Protein AF-W1XN13-F1 (afdb_monomer_lite)

Organism: NCBI:txid408170

Secondary structure (DSSP, 8-state):
--TT-EEEEPSSS-EEEE--STTHHHHHHHHHHHHHH--EEETTEEE------EE----SS---HHHHHHHHHHHHHHHHHHTS-EEGGGGTHHHHHHHHHHHHTT-

Sequence (107 aa):
LEPGEDVYQLSGNDLALRLNTESHQERITELDSHLKQFRFFWDGMPMQPQIGVSYCYVRSPVNHIYLLLGELNTVAELSIVTNTPENMQRRGAMYLQRELKDKVAMM

Radius of gyration: 15.72 Å; chains: 1; bounding box: 49×28×38 Å

Foldseek 3Di:
DDPPKDWDDDPDPDIDIDDDPPPVVVVLVVVLVVLQPDWDADPNDTDNDQWFAEDEDDDPPDDPVVVVVVVSVVQSVVSSVVVHYHYPVVVPVVVVVVVVVVVVVVD

pLDDT: mean 82.79, std 14.22, range [42.19, 95.12]

Structure (mmCIF, N/CA/C/O backbone):
data_AF-W1XN13-F1
#
_entry.id   AF-W1XN13-F1
#
loop_
_atom_site.group_PDB
_atom_site.id
_atom_site.type_symbol
_atom_site.label_atom_id
_atom_site.label_alt_id
_atom_site.label_comp_id
_atom_site.label_asym_id
_atom_site.label_entity_id
_atom_site.label_seq_id
_atom_site.pdbx_PDB_ins_code
_atom_site.Cartn_x
_atom_site.Cartn_y
_atom_site.Cartn_z
_atom_site.occupancy
_atom_site.B_iso_or_equiv
_atom_site.auth_seq_id
_atom_site.auth_comp_id
_atom_site.auth_asym_id
_atom_site.auth_atom_id
_atom_site.pdbx_PDB_model_num
ATOM 1 N N . LEU A 1 1 ? -7.230 -9.841 -4.374 1.00 84.62 1 LEU A N 1
ATOM 2 C CA . LEU A 1 1 ? -5.916 -9.789 -5.042 1.00 84.62 1 LEU A CA 1
ATOM 3 C C . LEU A 1 1 ? -6.049 -10.531 -6.348 1.00 84.62 1 LEU A C 1
ATOM 5 O O . LEU A 1 1 ? -6.656 -11.600 -6.360 1.00 84.62 1 LEU A O 1
ATOM 9 N N . GLU A 1 2 ? -5.568 -9.936 -7.425 1.00 89.62 2 GLU A N 1
ATOM 10 C CA . GLU A 1 2 ? -5.526 -10.582 -8.733 1.00 89.62 2 GLU A CA 1
ATOM 11 C C . GLU A 1 2 ? -4.385 -11.612 -8.794 1.00 89.62 2 GLU A C 1
ATOM 13 O O . GLU A 1 2 ? -3.484 -11.604 -7.947 1.00 89.62 2 GLU A O 1
ATOM 18 N N . PRO A 1 3 ? -4.380 -12.514 -9.790 1.00 91.62 3 PRO A N 1
ATOM 19 C CA . PRO A 1 3 ? -3.216 -13.344 -10.059 1.00 91.62 3 PRO A CA 1
ATOM 20 C C . PRO A 1 3 ? -1.960 -12.484 -10.251 1.00 91.62 3 PRO A C 1
ATOM 22 O O . PRO A 1 3 ? -1.973 -11.493 -10.980 1.00 91.62 3 PRO A O 1
ATOM 25 N N . GLY A 1 4 ? -0.860 -12.879 -9.608 1.00 89.12 4 GLY A N 1
ATOM 26 C CA . GLY A 1 4 ? 0.387 -12.117 -9.666 1.00 89.12 4 GLY A CA 1
ATOM 27 C C . GLY A 1 4 ? 0.470 -10.974 -8.656 1.00 89.12 4 GLY A C 1
ATOM 28 O O . GLY A 1 4 ? 1.383 -10.163 -8.762 1.00 89.12 4 GLY A O 1
ATOM 29 N N . GLU A 1 5 ? -0.400 -10.948 -7.655 1.00 92.25 5 GLU A N 1
ATOM 30 C CA . GLU A 1 5 ? -0.389 -9.962 -6.576 1.00 92.25 5 GLU A CA 1
ATOM 31 C C . GLU A 1 5 ? -0.246 -10.631 -5.232 1.00 92.25 5 GLU A C 1
ATOM 33 O O . GLU A 1 5 ? -0.602 -11.797 -5.071 1.00 92.25 5 GLU A O 1
ATOM 38 N N . ASP A 1 6 ? 0.300 -9.897 -4.273 1.00 94.19 6 ASP A N 1
ATOM 39 C CA . ASP A 1 6 ? 0.633 -10.490 -2.989 1.00 94.19 6 ASP A CA 1
ATOM 40 C C . ASP A 1 6 ? 0.738 -9.440 -1.885 1.00 94.19 6 ASP A C 1
ATOM 42 O O . ASP A 1 6 ? 0.916 -8.246 -2.153 1.00 94.19 6 ASP A O 1
ATOM 46 N N . VAL A 1 7 ? 0.645 -9.907 -0.645 1.00 95.00 7 VAL A N 1
ATOM 47 C CA . VAL A 1 7 ? 0.770 -9.093 0.563 1.00 95.00 7 VAL A CA 1
ATOM 48 C C . VAL A 1 7 ? 1.880 -9.680 1.417 1.00 95.00 7 VAL A C 1
ATOM 50 O O . VAL A 1 7 ? 1.846 -10.847 1.796 1.00 95.00 7 VAL A O 1
ATOM 53 N N . TYR A 1 8 ? 2.848 -8.843 1.758 1.00 93.50 8 TYR A N 1
ATOM 54 C CA . TYR A 1 8 ? 3.983 -9.203 2.587 1.00 93.50 8 TYR A CA 1
ATOM 55 C C . TYR A 1 8 ? 3.918 -8.425 3.891 1.00 93.50 8 TYR A C 1
ATOM 57 O O . TYR A 1 8 ? 3.770 -7.204 3.888 1.00 93.50 8 TYR A O 1
ATOM 65 N N . GLN A 1 9 ? 4.069 -9.124 5.010 1.00 92.50 9 GLN A N 1
ATOM 66 C CA . GLN A 1 9 ? 4.299 -8.470 6.287 1.00 92.50 9 GLN A CA 1
ATOM 67 C C . GLN A 1 9 ? 5.767 -8.051 6.371 1.00 92.50 9 GLN A C 1
ATOM 69 O O . GLN A 1 9 ? 6.665 -8.878 6.199 1.00 92.50 9 GLN A O 1
ATOM 74 N N . LEU A 1 10 ? 6.007 -6.766 6.615 1.00 89.38 10 LEU A N 1
ATOM 75 C CA . LEU A 1 10 ? 7.340 -6.256 6.909 1.00 89.38 10 LEU A CA 1
ATOM 76 C C . LEU A 1 10 ? 7.607 -6.347 8.416 1.00 89.38 10 LEU A C 1
ATOM 78 O O . LEU A 1 10 ? 6.724 -6.654 9.217 1.00 89.38 10 LEU A O 1
ATOM 82 N N . SER A 1 11 ? 8.849 -6.099 8.822 1.00 83.06 11 SER A N 1
ATOM 83 C CA . SER A 1 11 ? 9.180 -5.999 10.243 1.00 83.06 11 SER A CA 1
ATOM 84 C C . SER A 1 11 ? 8.380 -4.871 10.897 1.00 83.06 11 SER A C 1
ATOM 86 O O . SER A 1 11 ? 8.461 -3.734 10.441 1.00 83.06 11 SER A O 1
ATOM 88 N N . GLY A 1 12 ? 7.668 -5.170 11.985 1.00 84.44 12 GLY A N 1
ATOM 89 C CA . GLY A 1 12 ? 6.829 -4.198 12.688 1.00 84.44 12 GLY A CA 1
ATOM 90 C C . GLY A 1 12 ? 5.357 -4.311 12.294 1.00 84.44 12 GLY A C 1
ATOM 91 O O . GLY A 1 12 ? 4.825 -5.418 12.201 1.00 84.44 12 GLY A O 1
ATOM 92 N N . ASN A 1 13 ? 4.709 -3.161 12.100 1.00 86.56 13 ASN A N 1
ATOM 93 C CA . ASN A 1 13 ? 3.269 -3.057 11.834 1.00 86.56 13 ASN A CA 1
ATOM 94 C C . ASN A 1 13 ? 2.956 -2.757 10.358 1.00 86.56 13 ASN A C 1
ATOM 96 O O . ASN A 1 13 ? 1.814 -2.440 10.025 1.00 86.56 13 ASN A O 1
ATOM 100 N N . ASP A 1 14 ? 3.960 -2.859 9.489 1.00 91.38 14 ASP A N 1
ATOM 101 C CA . ASP A 1 14 ? 3.866 -2.432 8.099 1.00 91.38 14 ASP A CA 1
ATOM 102 C C . ASP A 1 14 ? 3.540 -3.608 7.172 1.00 91.38 14 ASP A C 1
ATOM 104 O O . ASP A 1 14 ? 4.025 -4.734 7.337 1.00 91.38 14 ASP A O 1
ATOM 108 N N . LEU A 1 15 ? 2.728 -3.329 6.154 1.00 94.12 15 LEU A N 1
ATOM 109 C CA . LEU A 1 15 ? 2.384 -4.268 5.091 1.00 94.12 15 LEU A CA 1
ATOM 110 C C . LEU A 1 15 ? 2.877 -3.717 3.755 1.00 94.12 15 LEU A C 1
ATOM 112 O O . LEU A 1 15 ? 2.622 -2.564 3.414 1.00 94.12 15 LEU A O 1
ATOM 116 N N . ALA A 1 16 ? 3.536 -4.560 2.967 1.00 93.75 16 ALA A N 1
ATOM 117 C CA . ALA A 1 16 ? 3.879 -4.267 1.584 1.00 93.75 16 ALA A CA 1
ATOM 118 C C . ALA A 1 16 ? 2.928 -5.011 0.651 1.00 93.75 16 ALA A C 1
ATOM 120 O O . ALA A 1 16 ? 2.759 -6.224 0.760 1.00 93.75 16 ALA A O 1
ATOM 121 N N . LEU A 1 17 ? 2.336 -4.294 -0.301 1.00 93.69 17 LEU A N 1
ATOM 122 C CA . LEU A 1 17 ? 1.480 -4.889 -1.315 1.00 93.69 17 LEU A CA 1
ATOM 123 C C . LEU A 1 17 ? 2.174 -4.843 -2.674 1.00 93.69 17 LEU A C 1
ATOM 125 O O . LEU A 1 17 ? 2.582 -3.779 -3.143 1.00 93.69 17 LEU A O 1
ATOM 129 N N . ARG A 1 18 ? 2.267 -5.999 -3.334 1.00 91.62 18 ARG A N 1
ATOM 130 C CA . ARG A 1 18 ? 2.661 -6.084 -4.741 1.00 91.62 18 ARG A CA 1
ATOM 131 C C . ARG A 1 18 ? 1.402 -6.086 -5.589 1.00 91.62 18 ARG A C 1
ATOM 133 O O . ARG A 1 18 ? 0.669 -7.070 -5.595 1.00 91.62 18 ARG A O 1
ATOM 140 N N . LEU A 1 19 ? 1.177 -4.988 -6.299 1.00 91.38 19 LEU A N 1
ATOM 141 C CA . LEU A 1 19 ? 0.037 -4.807 -7.192 1.00 91.38 19 LEU A CA 1
ATOM 142 C C . LEU A 1 19 ? 0.494 -4.902 -8.653 1.00 91.38 19 LEU A C 1
ATOM 144 O O . LEU A 1 19 ? 1.612 -4.497 -8.994 1.00 91.38 19 LEU A O 1
ATOM 148 N N . ASN A 1 20 ? -0.384 -5.397 -9.519 1.00 89.88 20 ASN A N 1
ATOM 149 C CA . ASN A 1 20 ? -0.221 -5.300 -10.962 1.00 89.88 20 ASN A CA 1
ATOM 150 C C . ASN A 1 20 ? -0.227 -3.821 -11.400 1.00 89.88 20 ASN A C 1
ATOM 152 O O . ASN A 1 20 ? -0.753 -2.941 -10.721 1.00 89.88 20 ASN A O 1
ATOM 156 N N . THR A 1 21 ? 0.408 -3.520 -12.536 1.00 81.88 21 THR A N 1
ATOM 157 C CA . THR A 1 21 ? 0.599 -2.123 -12.988 1.00 81.88 21 THR A CA 1
ATOM 158 C C . THR A 1 21 ? -0.648 -1.527 -13.658 1.00 81.88 21 THR A C 1
ATOM 160 O O . THR A 1 21 ? -0.757 -0.303 -13.792 1.00 81.88 21 THR A O 1
ATOM 163 N N . GLU A 1 22 ? -1.587 -2.372 -14.079 1.00 81.44 22 GLU A N 1
ATOM 164 C CA . GLU A 1 22 ? -2.827 -1.960 -14.739 1.00 81.44 22 GLU A CA 1
ATOM 165 C C . GLU A 1 22 ? -3.733 -1.186 -13.769 1.00 81.44 22 GLU A C 1
ATOM 167 O O . GLU A 1 22 ? -3.878 -1.559 -12.607 1.00 81.44 22 GLU A O 1
ATOM 172 N N . SER A 1 23 ? -4.279 -0.055 -14.231 1.00 79.19 23 SER A N 1
ATOM 173 C CA . SER A 1 23 ? -5.180 0.830 -13.465 1.00 79.19 23 SER A CA 1
ATOM 174 C C . SER A 1 23 ? -4.705 1.208 -12.052 1.00 79.19 23 SER A C 1
ATOM 176 O O . SER A 1 23 ? -5.503 1.531 -11.174 1.00 79.19 23 SER A O 1
ATOM 178 N N . HIS A 1 24 ? -3.390 1.230 -11.824 1.00 82.44 24 HIS A N 1
ATOM 179 C CA . HIS A 1 24 ? -2.798 1.427 -10.499 1.00 82.44 24 HIS A CA 1
ATOM 180 C C . HIS A 1 24 ? -3.293 2.688 -9.772 1.00 82.44 24 HIS A C 1
ATOM 182 O O . HIS A 1 24 ? -3.426 2.667 -8.556 1.00 82.44 24 HIS A O 1
ATOM 188 N N . GLN A 1 25 ? -3.563 3.790 -10.483 1.00 84.31 25 GLN A N 1
ATOM 189 C CA . GLN A 1 25 ? -3.919 5.059 -9.845 1.00 84.31 25 GLN A CA 1
ATOM 190 C C . GLN A 1 25 ? -5.306 4.989 -9.205 1.00 84.31 25 GLN A C 1
ATOM 192 O O . GLN A 1 25 ? -5.465 5.404 -8.061 1.00 84.31 25 GLN A O 1
ATOM 197 N N . GLU A 1 26 ? -6.277 4.431 -9.928 1.00 89.81 26 GLU A N 1
ATOM 198 C CA . GLU A 1 26 ? -7.622 4.171 -9.415 1.00 89.81 26 GLU A CA 1
ATOM 199 C C . GLU A 1 26 ? -7.547 3.209 -8.233 1.00 89.81 26 GLU A C 1
ATOM 201 O O . GLU A 1 26 ? -8.064 3.492 -7.156 1.00 89.81 26 GLU A O 1
ATOM 206 N N . ARG A 1 27 ? -6.760 2.145 -8.380 1.00 90.56 27 ARG A N 1
ATOM 207 C CA . ARG A 1 27 ? -6.637 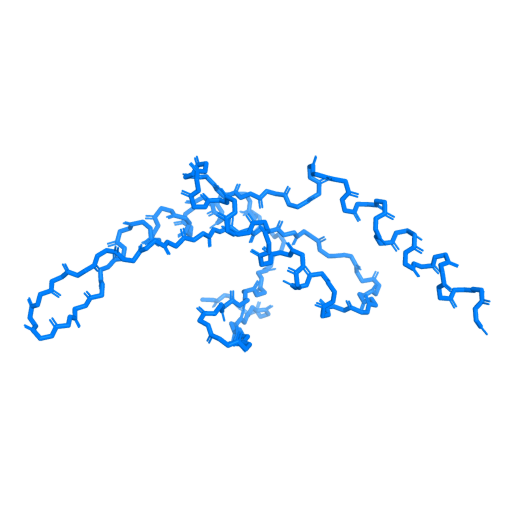1.115 -7.356 1.00 90.56 27 ARG A CA 1
ATOM 208 C C . ARG A 1 27 ? -5.980 1.584 -6.063 1.00 90.56 27 ARG A C 1
ATOM 210 O O . ARG A 1 27 ? -6.373 1.156 -4.983 1.00 90.56 27 ARG A O 1
ATOM 217 N N . ILE A 1 28 ? -4.993 2.474 -6.154 1.00 92.06 28 ILE A N 1
ATOM 218 C CA . ILE A 1 28 ? -4.384 3.119 -4.983 1.00 92.06 28 ILE A CA 1
ATOM 219 C C . ILE A 1 28 ? -5.415 4.006 -4.277 1.00 92.06 28 ILE A C 1
ATOM 221 O O . ILE A 1 28 ? -5.491 3.994 -3.051 1.00 92.06 28 ILE A O 1
ATOM 225 N N . THR A 1 29 ? -6.227 4.751 -5.031 1.00 91.25 29 THR A N 1
ATOM 226 C CA . THR A 1 29 ? -7.285 5.604 -4.471 1.00 91.25 29 THR A CA 1
ATOM 227 C C . THR A 1 29 ? -8.404 4.789 -3.816 1.00 91.25 29 THR A C 1
ATOM 229 O O . THR A 1 29 ? -8.875 5.152 -2.736 1.00 91.25 29 THR A O 1
ATOM 232 N N . GLU A 1 30 ? -8.811 3.675 -4.422 1.00 92.56 30 GLU A N 1
ATOM 233 C CA . GLU A 1 30 ? -9.772 2.739 -3.832 1.00 92.56 30 GLU A CA 1
ATOM 234 C C . GLU A 1 30 ? -9.227 2.107 -2.550 1.00 92.56 30 GLU A C 1
ATOM 236 O O . GLU A 1 30 ? -9.929 2.069 -1.538 1.00 92.56 30 GLU A O 1
ATOM 241 N N . LEU A 1 31 ? -7.964 1.668 -2.566 1.00 92.56 31 LEU A N 1
ATOM 242 C CA . LEU A 1 31 ? -7.304 1.086 -1.401 1.00 92.56 31 LEU A CA 1
ATOM 243 C C . LEU A 1 31 ? -7.236 2.087 -0.243 1.00 92.56 31 LEU A C 1
ATOM 245 O O . LEU A 1 31 ? -7.629 1.753 0.869 1.00 92.56 31 LEU A O 1
ATOM 249 N N . ASP A 1 32 ? -6.803 3.321 -0.500 1.00 92.94 32 ASP A N 1
ATOM 250 C CA . ASP A 1 32 ? -6.778 4.399 0.497 1.00 92.94 32 ASP A CA 1
ATOM 251 C C . ASP A 1 32 ? -8.166 4.672 1.091 1.00 92.94 32 ASP A C 1
ATOM 253 O O . ASP A 1 32 ? -8.339 4.746 2.309 1.00 92.94 32 ASP A O 1
ATOM 257 N N . SER A 1 33 ? -9.184 4.748 0.231 1.00 92.88 33 SER A N 1
ATOM 258 C CA . SER A 1 33 ? -10.571 4.958 0.655 1.00 92.88 33 SER A CA 1
ATOM 259 C C . SER A 1 33 ? -11.072 3.815 1.540 1.00 92.88 33 SER A C 1
ATOM 261 O O . SER A 1 33 ? -11.722 4.061 2.559 1.00 92.88 33 SER A O 1
ATOM 263 N N . HIS A 1 34 ? -10.736 2.572 1.191 1.00 93.19 34 HIS A N 1
ATOM 264 C CA . HIS A 1 34 ? -11.089 1.393 1.975 1.00 93.19 34 HIS A CA 1
ATOM 265 C C . HIS A 1 34 ? -10.361 1.366 3.329 1.00 93.19 34 HIS A C 1
ATOM 267 O O . HIS A 1 34 ? -10.981 1.132 4.366 1.00 93.19 34 HIS A O 1
ATOM 273 N N . LEU A 1 35 ? -9.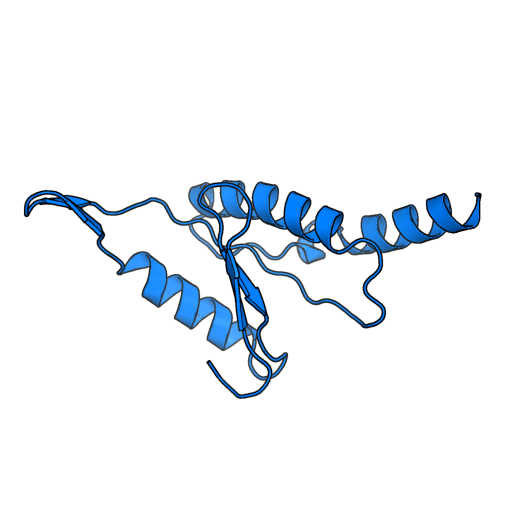062 1.683 3.351 1.00 92.19 35 LEU A N 1
ATOM 274 C CA . LEU A 1 35 ? -8.258 1.734 4.575 1.00 92.19 35 LEU A CA 1
ATOM 275 C C . LEU A 1 35 ? -8.761 2.811 5.547 1.00 92.19 35 LEU A C 1
ATOM 277 O O . LEU A 1 35 ? -8.837 2.567 6.748 1.00 92.19 35 LEU A O 1
ATOM 281 N N . LYS A 1 36 ? -9.211 3.970 5.055 1.00 91.19 36 LYS A N 1
ATOM 282 C CA . LYS A 1 36 ? -9.805 5.032 5.895 1.00 91.19 36 LYS A CA 1
ATOM 283 C C . LYS A 1 36 ? -11.108 4.613 6.587 1.00 91.19 36 LYS A C 1
ATOM 285 O O . LYS A 1 36 ? -11.457 5.140 7.652 1.00 91.19 36 LYS A O 1
ATOM 290 N N . GLN A 1 37 ? -11.831 3.659 6.006 1.00 91.25 37 GLN A N 1
ATOM 291 C CA . GLN A 1 37 ? -13.050 3.091 6.587 1.00 91.25 37 GLN A CA 1
ATOM 292 C C . GLN A 1 37 ? -12.760 1.989 7.609 1.00 91.25 37 GLN A C 1
ATOM 294 O O . GLN A 1 37 ? -13.636 1.666 8.412 1.00 91.25 37 GLN A O 1
ATOM 299 N N . PHE A 1 38 ? -11.541 1.443 7.628 1.00 91.56 38 PHE A N 1
ATOM 300 C CA . PHE A 1 38 ? -11.166 0.376 8.544 1.00 91.56 38 PHE A CA 1
ATOM 301 C C . PHE A 1 38 ? -11.341 0.799 10.008 1.00 91.56 38 PHE A C 1
ATOM 303 O O . PHE A 1 38 ? -11.036 1.928 10.412 1.00 91.56 38 PHE A O 1
ATOM 310 N N . ARG A 1 39 ? -11.859 -0.126 10.816 1.00 92.12 39 ARG A N 1
ATOM 311 C CA . ARG A 1 39 ? -11.991 0.011 12.266 1.00 92.12 39 ARG A CA 1
ATOM 312 C C . ARG A 1 39 ? -11.445 -1.249 12.909 1.00 92.12 39 ARG A C 1
ATOM 314 O O . ARG A 1 39 ? -11.886 -2.352 12.601 1.00 92.12 39 ARG A O 1
ATOM 321 N N . PHE A 1 40 ? -10.498 -1.063 13.813 1.00 90.00 40 PHE A N 1
ATOM 322 C CA . PHE A 1 40 ? -9.986 -2.126 14.655 1.00 90.00 40 PHE A CA 1
ATOM 323 C C . PHE A 1 40 ? -10.856 -2.222 15.906 1.00 90.00 40 PHE A C 1
ATOM 325 O O . PHE A 1 40 ? -11.021 -1.230 16.607 1.00 90.00 40 PHE A O 1
ATOM 332 N N . PHE A 1 41 ? -11.424 -3.389 16.193 1.00 92.44 41 PHE A N 1
ATOM 333 C CA . PHE A 1 41 ? -12.218 -3.588 17.404 1.00 92.44 41 PHE A CA 1
ATOM 334 C C . PHE A 1 41 ? -11.352 -4.199 18.498 1.00 92.44 41 PHE A C 1
ATOM 336 O O . PHE A 1 41 ? -10.833 -5.302 18.339 1.00 92.44 41 PHE A O 1
ATOM 343 N N . TRP A 1 42 ? -11.237 -3.493 19.619 1.00 90.06 42 TRP A N 1
ATOM 344 C CA . TRP A 1 42 ? -10.558 -3.975 20.814 1.00 90.06 42 TRP A CA 1
ATOM 345 C C . TRP A 1 42 ? -11.528 -3.942 21.985 1.00 90.06 42 TRP A C 1
ATOM 347 O O . TRP A 1 42 ? -12.009 -2.873 22.348 1.00 90.06 42 TRP A O 1
ATOM 357 N N . ASP A 1 43 ? -11.834 -5.109 22.551 1.00 91.62 43 ASP A N 1
ATOM 358 C CA . ASP A 1 43 ? -12.759 -5.247 23.687 1.00 91.62 43 ASP A CA 1
ATOM 359 C C . ASP A 1 43 ? -14.115 -4.537 23.463 1.00 91.62 43 ASP A C 1
ATOM 361 O O . ASP A 1 43 ? -14.626 -3.795 24.296 1.00 91.62 43 ASP A O 1
ATOM 365 N N . GLY A 1 44 ? -14.670 -4.685 22.255 1.00 90.44 44 GLY A N 1
ATOM 366 C CA . GLY A 1 44 ? -15.927 -4.043 21.853 1.00 90.44 44 GLY A CA 1
ATOM 367 C C . GLY A 1 44 ? -15.823 -2.554 21.494 1.00 90.44 44 GLY A C 1
ATOM 368 O O . GLY A 1 44 ? -16.777 -2.006 20.945 1.00 90.44 44 GLY A O 1
ATOM 369 N N . MET A 1 45 ? -14.676 -1.907 21.716 1.00 91.69 45 MET A N 1
ATOM 370 C CA . MET A 1 45 ? -14.448 -0.506 21.357 1.00 91.69 45 MET A CA 1
ATOM 371 C C . MET A 1 45 ? -13.836 -0.386 19.950 1.00 91.69 45 MET A C 1
ATOM 373 O O . MET A 1 45 ? -12.764 -0.947 19.700 1.00 91.69 45 MET A O 1
ATOM 377 N N . PRO A 1 46 ? -14.472 0.350 19.015 1.00 92.25 46 PRO A N 1
ATOM 378 C CA . PRO A 1 46 ? -13.887 0.617 17.709 1.00 92.25 46 PRO A CA 1
ATOM 379 C C . PRO A 1 46 ? -12.795 1.686 17.821 1.00 92.25 46 PRO A C 1
ATOM 381 O O . PRO A 1 46 ? -13.046 2.818 18.230 1.00 92.25 46 PRO A O 1
ATOM 384 N N . MET A 1 47 ? -11.588 1.342 17.393 1.00 90.44 47 MET A N 1
ATOM 385 C CA . MET A 1 47 ? -10.465 2.254 17.228 1.00 90.44 47 MET A CA 1
ATOM 386 C C . MET A 1 47 ? -10.196 2.478 15.743 1.00 90.44 47 MET A C 1
ATOM 388 O O . MET A 1 47 ? -10.215 1.547 14.936 1.00 90.44 47 MET A O 1
ATOM 392 N N . GLN A 1 48 ? 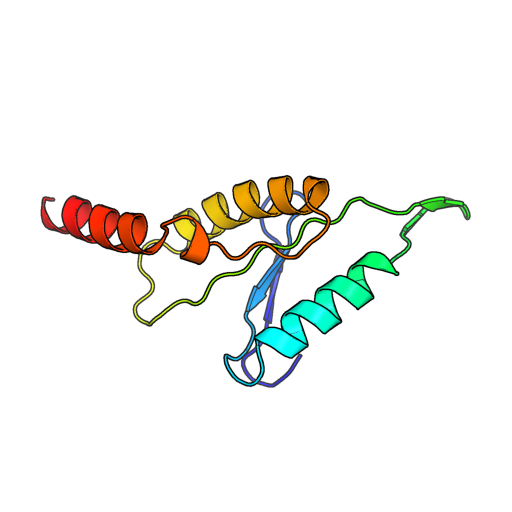-9.946 3.731 15.374 1.00 88.94 48 GLN A N 1
ATOM 393 C CA . GLN A 1 48 ? -9.524 4.090 14.027 1.00 88.94 48 GLN A CA 1
ATOM 394 C C . GLN A 1 48 ? -7.999 4.25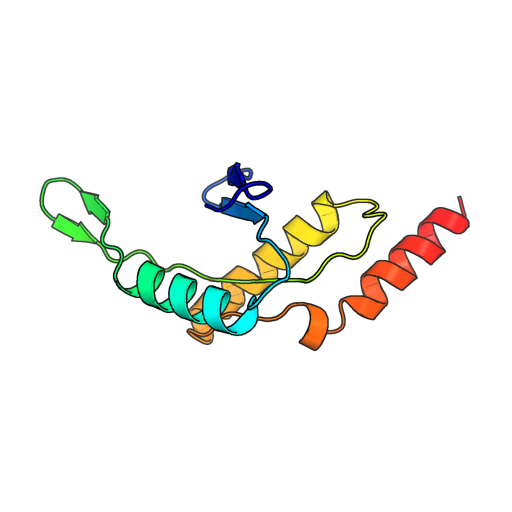2 14.027 1.00 88.94 48 GLN A C 1
ATOM 396 O O . GLN A 1 48 ? -7.511 5.273 14.515 1.00 88.94 48 GLN A O 1
ATOM 401 N N . PRO A 1 49 ? -7.234 3.259 13.538 1.00 89.38 49 PRO A N 1
ATOM 402 C CA . PRO A 1 49 ? -5.792 3.412 13.422 1.00 89.38 49 PRO A CA 1
ATOM 403 C C . PRO A 1 49 ? -5.458 4.482 12.379 1.00 89.38 49 PRO A C 1
ATOM 405 O O . PRO A 1 49 ? -6.169 4.650 11.386 1.00 89.38 49 PRO A O 1
ATOM 408 N N . GLN A 1 50 ? -4.355 5.192 12.601 1.00 90.19 50 GLN A N 1
ATOM 409 C CA . GLN A 1 50 ? -3.762 6.034 11.570 1.00 90.19 50 GLN A CA 1
ATOM 410 C C . GLN A 1 50 ? -2.997 5.130 10.607 1.00 90.19 50 GLN A C 1
ATOM 412 O O . GLN A 1 50 ? -2.060 4.449 11.013 1.00 90.19 50 GLN A O 1
ATOM 417 N N . ILE A 1 51 ? -3.437 5.095 9.352 1.00 92.44 51 ILE A N 1
ATOM 418 C CA . ILE A 1 51 ? -2.830 4.282 8.300 1.00 92.44 51 ILE A CA 1
ATOM 419 C C . ILE A 1 51 ? -2.262 5.239 7.258 1.00 92.44 51 ILE A C 1
ATOM 421 O O . ILE A 1 51 ? -3.001 6.032 6.679 1.00 92.44 51 ILE A O 1
ATOM 425 N N . GLY A 1 52 ? -0.950 5.169 7.048 1.00 93.75 52 GLY A N 1
ATOM 426 C CA . GLY A 1 52 ? -0.262 5.861 5.966 1.00 93.75 52 GLY A CA 1
ATOM 427 C C . GLY A 1 52 ? -0.146 4.965 4.741 1.00 93.75 52 GLY A C 1
ATOM 428 O O . GLY A 1 52 ? 0.050 3.758 4.874 1.00 93.75 52 GLY A O 1
ATOM 429 N N . VAL A 1 53 ? -0.254 5.542 3.544 1.00 95.12 53 VAL A N 1
ATOM 430 C CA . VAL A 1 53 ? -0.121 4.796 2.289 1.00 95.12 53 VAL A CA 1
ATOM 431 C C . VAL A 1 53 ? 0.947 5.451 1.431 1.00 95.12 53 VAL A C 1
ATOM 433 O O . VAL A 1 53 ? 0.814 6.595 1.004 1.00 95.12 53 VAL A O 1
ATOM 436 N N . SER A 1 54 ? 2.002 4.706 1.127 1.00 93.75 54 SE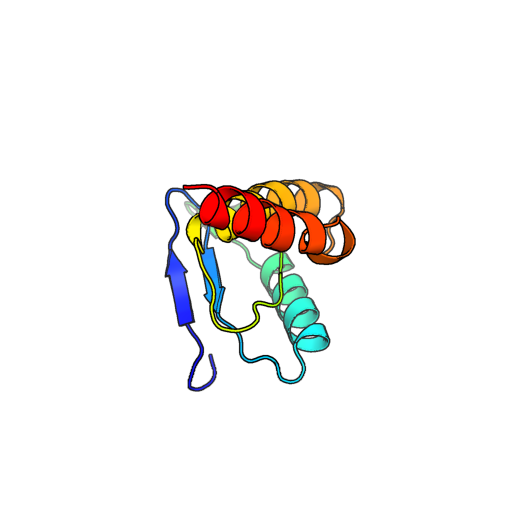R A N 1
ATOM 437 C CA . SER A 1 54 ? 2.985 5.092 0.121 1.00 93.75 54 SER A CA 1
ATOM 438 C C . SER A 1 54 ? 3.018 4.072 -1.004 1.00 93.75 54 SER A C 1
ATOM 440 O O . SER A 1 54 ? 2.668 2.903 -0.832 1.00 93.75 54 SER A O 1
ATOM 442 N N . TYR A 1 55 ? 3.422 4.519 -2.189 1.00 92.75 55 TYR A N 1
ATOM 443 C CA . TYR A 1 55 ? 3.538 3.637 -3.338 1.00 92.75 55 TYR A CA 1
ATOM 444 C C . TYR A 1 55 ? 4.689 4.034 -4.251 1.00 92.75 55 TYR A C 1
ATOM 446 O O . TYR A 1 55 ? 5.088 5.201 -4.347 1.00 92.75 55 TYR A O 1
ATOM 454 N N . CYS A 1 56 ? 5.216 3.036 -4.957 1.00 88.94 56 CYS A N 1
ATOM 455 C CA . CYS A 1 56 ? 6.164 3.247 -6.031 1.00 88.94 56 CYS A CA 1
ATOM 456 C C . CYS A 1 56 ? 5.991 2.204 -7.140 1.00 88.94 56 CYS A C 1
ATOM 458 O O . CYS A 1 56 ? 5.594 1.064 -6.919 1.00 88.94 56 CYS A O 1
ATOM 460 N N . TYR A 1 57 ? 6.334 2.603 -8.358 1.00 86.88 57 TYR A N 1
ATOM 461 C CA . TYR A 1 57 ? 6.591 1.704 -9.477 1.00 86.88 57 TYR A CA 1
ATOM 462 C C . TYR A 1 57 ? 8.023 1.184 -9.454 1.00 86.88 57 TYR A C 1
ATOM 464 O O . TYR A 1 57 ? 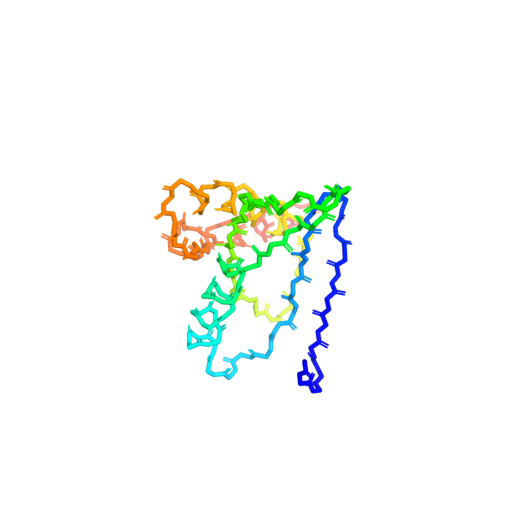8.986 1.953 -9.363 1.00 86.88 57 TYR A O 1
ATOM 472 N N . VAL A 1 58 ? 8.163 -0.117 -9.652 1.00 81.50 58 VAL A N 1
ATOM 473 C CA . VAL A 1 58 ? 9.457 -0.764 -9.834 1.00 81.50 58 VAL A CA 1
ATOM 474 C C . VAL A 1 58 ? 9.587 -1.254 -11.272 1.00 81.50 58 VAL A C 1
ATOM 476 O O . VAL A 1 58 ? 8.645 -1.797 -11.843 1.00 81.50 58 VAL A O 1
ATOM 479 N N . ARG A 1 59 ? 10.754 -1.039 -11.883 1.00 78.00 59 ARG A N 1
ATOM 480 C CA . ARG A 1 59 ? 11.105 -1.631 -13.180 1.00 78.00 59 ARG A CA 1
ATOM 481 C C . ARG A 1 59 ? 12.132 -2.725 -12.939 1.00 78.00 59 ARG A C 1
ATOM 483 O O . ARG A 1 59 ? 13.093 -2.509 -12.208 1.00 78.00 59 ARG A O 1
ATOM 490 N N . SER A 1 60 ? 11.916 -3.889 -13.542 1.00 71.62 60 SER A N 1
ATOM 491 C CA . SER A 1 60 ? 12.870 -4.996 -13.467 1.00 71.62 60 SER A CA 1
ATOM 492 C C . SER A 1 60 ? 14.181 -4.641 -14.195 1.00 71.62 60 SER A C 1
ATOM 494 O O . SER A 1 60 ? 14.115 -3.995 -15.247 1.00 71.62 60 SER A O 1
ATOM 496 N N . PRO A 1 61 ? 15.356 -5.071 -13.693 1.00 74.94 61 PRO A N 1
ATOM 497 C CA . PRO A 1 61 ? 15.569 -5.779 -12.428 1.00 74.94 61 PRO A CA 1
ATOM 498 C C . PRO A 1 61 ? 15.550 -4.832 -11.220 1.00 74.94 61 PRO A C 1
ATOM 500 O O . PRO A 1 61 ? 16.123 -3.744 -11.257 1.00 74.94 61 PRO A O 1
ATOM 503 N N . VAL A 1 62 ? 14.921 -5.271 -10.126 1.00 70.94 62 VAL A N 1
ATOM 504 C CA . VAL A 1 62 ? 14.926 -4.531 -8.856 1.00 70.94 62 VAL A CA 1
ATOM 505 C C . VAL A 1 62 ? 16.100 -5.008 -8.014 1.00 70.94 62 VAL A C 1
ATOM 507 O O . VAL A 1 62 ? 16.033 -6.056 -7.376 1.00 70.94 62 VAL A O 1
ATOM 510 N N . ASN A 1 63 ? 17.177 -4.229 -8.000 1.00 75.75 63 ASN A N 1
ATOM 511 C CA . ASN A 1 63 ? 18.293 -4.455 -7.087 1.00 75.75 63 ASN A CA 1
ATOM 512 C C . ASN A 1 63 ? 17.989 -3.785 -5.739 1.00 75.75 63 ASN A C 1
ATOM 514 O O . ASN A 1 63 ? 17.445 -2.683 -5.706 1.00 75.75 63 ASN A O 1
ATOM 518 N N . HIS A 1 64 ? 18.351 -4.438 -4.632 1.00 79.38 64 HIS A N 1
ATOM 519 C CA . HIS A 1 64 ? 18.229 -3.892 -3.270 1.00 79.38 64 HIS A CA 1
ATOM 520 C C . HIS A 1 64 ? 16.808 -3.439 -2.870 1.00 79.38 64 HIS A C 1
ATOM 522 O O . HIS A 1 64 ? 16.628 -2.362 -2.304 1.00 79.38 64 HIS A O 1
ATOM 528 N N . ILE A 1 65 ? 15.790 -4.275 -3.122 1.00 84.62 65 ILE A N 1
ATOM 529 C CA . ILE A 1 65 ? 14.375 -3.977 -2.807 1.00 84.62 65 ILE A CA 1
ATOM 530 C C . ILE A 1 65 ? 14.143 -3.519 -1.354 1.00 84.62 65 ILE A C 1
ATOM 532 O O . ILE A 1 65 ? 13.281 -2.684 -1.106 1.00 84.62 65 ILE A O 1
ATOM 536 N N . TYR A 1 66 ? 14.949 -3.997 -0.402 1.00 84.31 66 TYR A N 1
ATOM 537 C CA . TYR A 1 66 ? 14.865 -3.612 1.008 1.00 84.31 66 TYR A CA 1
ATOM 538 C C . TYR A 1 66 ? 15.107 -2.111 1.245 1.00 84.31 66 TYR A C 1
ATOM 540 O O . TYR A 1 66 ? 14.474 -1.536 2.124 1.00 84.31 66 TYR A O 1
ATOM 548 N N . LEU A 1 67 ? 15.960 -1.455 0.445 1.00 84.50 67 LEU A N 1
ATOM 549 C CA . LEU A 1 67 ? 16.167 -0.003 0.538 1.00 84.50 67 LEU A CA 1
ATOM 550 C C . LEU A 1 67 ? 14.927 0.757 0.063 1.00 84.50 67 LEU A C 1
ATOM 552 O O . LEU A 1 67 ? 14.501 1.706 0.710 1.00 84.50 67 LEU A O 1
ATOM 556 N N . LEU A 1 68 ? 14.315 0.308 -1.038 1.00 85.88 68 LEU A N 1
ATOM 557 C CA . LEU A 1 68 ? 13.075 0.901 -1.546 1.00 85.88 68 LEU A CA 1
ATOM 558 C C . LEU A 1 68 ? 11.925 0.741 -0.548 1.00 85.88 68 LEU A C 1
ATOM 560 O O . LEU A 1 68 ? 11.160 1.679 -0.361 1.00 85.88 68 LEU A O 1
ATOM 564 N N . LEU A 1 69 ? 11.818 -0.420 0.104 1.00 89.25 69 LEU A N 1
ATOM 565 C CA . LEU A 1 69 ? 10.818 -0.660 1.147 1.00 89.25 69 LEU A CA 1
ATOM 566 C C . LEU A 1 69 ? 11.041 0.236 2.374 1.00 89.25 69 LEU A C 1
ATOM 568 O O . LEU A 1 69 ? 10.076 0.776 2.902 1.00 89.25 69 LEU A O 1
ATOM 572 N N . GLY A 1 70 ? 12.295 0.440 2.793 1.00 88.88 70 GLY A N 1
ATOM 573 C CA . GLY A 1 70 ? 12.621 1.355 3.891 1.00 88.88 70 GLY A CA 1
ATOM 574 C C . GLY A 1 70 ? 12.207 2.798 3.597 1.00 88.88 70 GLY A C 1
ATOM 575 O O . GLY A 1 70 ? 11.554 3.437 4.415 1.00 88.88 70 GLY A O 1
ATOM 576 N N . GLU A 1 71 ? 12.507 3.292 2.397 1.00 86.62 71 GLU A N 1
ATOM 577 C CA . GLU A 1 71 ? 12.095 4.635 1.975 1.00 86.62 71 GLU A CA 1
ATOM 578 C C . GLU A 1 71 ? 10.576 4.767 1.810 1.00 86.62 71 GLU A C 1
ATOM 580 O O . GLU A 1 71 ? 9.996 5.788 2.183 1.00 86.62 71 GLU A O 1
ATOM 585 N N . LEU A 1 72 ? 9.912 3.734 1.278 1.00 91.06 72 LEU A N 1
ATOM 586 C CA . LEU A 1 72 ? 8.452 3.688 1.238 1.00 91.06 72 LEU A CA 1
ATOM 587 C C . LEU A 1 72 ? 7.863 3.827 2.640 1.00 91.06 72 LEU A C 1
ATOM 589 O O . LEU A 1 72 ? 6.866 4.529 2.786 1.00 91.06 72 LEU A O 1
ATOM 593 N N . ASN A 1 73 ? 8.484 3.234 3.659 1.00 90.38 73 ASN A N 1
ATOM 594 C CA . ASN A 1 73 ? 8.000 3.361 5.028 1.00 90.38 73 ASN A CA 1
ATOM 595 C C . ASN A 1 73 ? 8.054 4.815 5.522 1.00 90.38 73 ASN A C 1
ATOM 597 O O . ASN A 1 73 ? 7.040 5.376 5.931 1.00 90.38 73 ASN A O 1
ATOM 601 N N . THR A 1 74 ? 9.197 5.484 5.344 1.00 89.50 74 THR A N 1
ATOM 602 C CA . THR A 1 74 ? 9.357 6.914 5.667 1.00 89.50 74 THR A CA 1
ATOM 603 C C . THR A 1 74 ? 8.328 7.791 4.939 1.00 89.50 74 THR A C 1
ATOM 605 O O . THR A 1 74 ? 7.818 8.774 5.475 1.00 89.50 74 THR A O 1
ATOM 608 N N . VAL A 1 75 ? 8.000 7.452 3.689 1.00 91.62 75 VAL A N 1
ATOM 609 C CA . VAL A 1 75 ? 6.988 8.171 2.902 1.00 91.62 75 VAL A CA 1
ATOM 610 C C . VAL A 1 75 ? 5.562 7.853 3.376 1.00 91.62 75 VAL A C 1
ATOM 612 O O . VAL A 1 75 ? 4.701 8.733 3.332 1.00 91.62 75 VAL A O 1
ATOM 615 N N . ALA A 1 76 ? 5.299 6.640 3.865 1.00 92.44 76 ALA A N 1
ATOM 616 C CA . ALA A 1 76 ? 4.003 6.266 4.429 1.00 92.44 76 ALA A CA 1
ATOM 617 C C . ALA A 1 76 ? 3.719 7.045 5.720 1.00 92.44 76 ALA A C 1
ATOM 619 O O . ALA A 1 76 ? 2.606 7.532 5.900 1.00 92.44 76 ALA A O 1
ATOM 620 N N . GLU A 1 77 ? 4.724 7.271 6.568 1.00 90.69 77 GLU A N 1
ATOM 621 C CA . GLU A 1 77 ? 4.578 8.125 7.754 1.00 90.69 77 GLU A CA 1
ATOM 622 C C . GLU A 1 77 ? 4.159 9.558 7.387 1.00 90.69 77 GLU A C 1
ATOM 624 O O . GLU A 1 77 ? 3.290 10.145 8.031 1.00 90.69 77 GLU A O 1
ATOM 629 N N . LEU A 1 78 ? 4.710 10.119 6.304 1.00 90.44 78 LEU A N 1
ATOM 630 C CA . LEU A 1 78 ? 4.279 11.426 5.801 1.00 90.44 78 LEU A CA 1
ATOM 631 C C . LEU A 1 78 ? 2.829 11.404 5.298 1.00 90.44 78 LEU A C 1
ATOM 633 O O . LEU A 1 78 ? 2.094 12.367 5.524 1.00 90.44 78 LEU A O 1
ATOM 637 N N . SER A 1 79 ? 2.421 10.318 4.638 1.00 92.69 79 SER A N 1
ATOM 638 C CA . SER A 1 79 ? 1.054 10.136 4.135 1.00 92.69 79 SER A CA 1
ATOM 639 C C . SER A 1 79 ? 0.003 10.230 5.247 1.00 92.69 79 SER A C 1
ATOM 641 O O . SER A 1 79 ? -1.103 10.711 5.003 1.00 92.69 79 SER A O 1
ATOM 643 N N . ILE A 1 80 ? 0.355 9.872 6.489 1.00 92.44 80 ILE A N 1
ATOM 644 C CA . ILE A 1 80 ? -0.521 10.062 7.659 1.00 92.44 80 ILE A CA 1
ATOM 645 C C . ILE A 1 80 ? -0.848 11.548 7.863 1.00 92.44 80 ILE A C 1
ATOM 647 O O . ILE A 1 80 ? -1.984 11.900 8.176 1.00 92.44 80 ILE A O 1
ATOM 651 N N . VAL A 1 81 ? 0.136 12.429 7.663 1.00 92.38 81 VAL A N 1
ATOM 652 C CA . VAL A 1 81 ? -0.017 13.879 7.842 1.00 92.38 81 VAL A CA 1
ATOM 653 C C . VAL A 1 81 ? -0.749 14.508 6.661 1.00 92.38 81 VAL A C 1
ATOM 655 O O . VAL A 1 81 ? -1.623 15.351 6.861 1.00 92.38 81 VAL A O 1
ATOM 658 N N . THR A 1 82 ? -0.412 14.116 5.430 1.00 91.00 82 THR A N 1
ATOM 659 C CA . THR A 1 82 ? -1.057 14.666 4.225 1.00 91.00 82 THR A CA 1
ATOM 660 C C . THR A 1 82 ? -2.452 14.094 3.997 1.00 91.00 82 THR A C 1
ATOM 662 O O . THR A 1 82 ? -3.256 14.696 3.285 1.00 91.00 82 THR A O 1
ATOM 665 N N . ASN A 1 83 ? -2.766 12.968 4.645 1.00 91.12 83 ASN A N 1
ATOM 666 C CA . ASN A 1 83 ? -4.010 12.221 4.505 1.00 91.12 83 ASN A CA 1
ATOM 667 C C . ASN A 1 83 ? -4.301 11.827 3.043 1.00 91.12 83 ASN A C 1
ATOM 669 O O . ASN A 1 83 ? -5.457 11.683 2.630 1.00 91.12 83 ASN A O 1
ATOM 673 N N . THR A 1 84 ? -3.242 11.664 2.249 1.00 91.88 84 THR A N 1
ATOM 674 C CA . THR A 1 84 ? -3.288 11.279 0.837 1.00 91.88 84 THR A CA 1
ATOM 675 C C . THR A 1 84 ? -2.202 10.252 0.544 1.00 91.88 84 THR A C 1
ATOM 677 O O . THR A 1 84 ? -1.118 10.363 1.119 1.00 91.88 84 THR A O 1
ATOM 680 N N . PRO A 1 85 ? -2.431 9.285 -0.361 1.00 91.62 85 PRO A N 1
ATOM 681 C CA . PRO A 1 85 ? -1.395 8.337 -0.749 1.00 91.62 85 PRO A CA 1
ATOM 682 C C . PRO A 1 85 ? -0.198 9.039 -1.381 1.00 91.62 85 PRO A C 1
ATOM 684 O O . PRO A 1 85 ? -0.344 9.788 -2.351 1.00 91.62 85 PRO A O 1
ATOM 687 N N . GLU A 1 86 ? 0.992 8.773 -0.857 1.00 92.25 86 GLU A N 1
ATOM 688 C CA . GLU A 1 86 ? 2.207 9.463 -1.271 1.00 92.25 86 GLU A CA 1
ATOM 689 C C . GLU A 1 86 ? 2.988 8.676 -2.327 1.00 92.25 86 GLU A C 1
ATOM 691 O O . GLU A 1 86 ? 3.322 7.498 -2.169 1.00 92.25 86 GLU A O 1
ATOM 696 N N . ASN A 1 87 ? 3.311 9.362 -3.423 1.00 88.25 87 ASN A N 1
ATOM 697 C CA . ASN A 1 87 ? 4.079 8.802 -4.528 1.00 88.25 87 ASN A CA 1
ATOM 698 C C . ASN A 1 87 ? 5.576 9.050 -4.321 1.00 88.25 87 ASN A C 1
ATOM 700 O O . ASN A 1 87 ? 6.050 10.187 -4.420 1.00 88.25 87 ASN A O 1
ATOM 704 N N . MET A 1 88 ? 6.344 7.978 -4.133 1.00 81.44 88 MET A N 1
ATOM 705 C CA . MET A 1 88 ? 7.783 8.071 -3.888 1.00 81.44 88 MET A CA 1
ATOM 706 C C . MET A 1 88 ? 8.563 8.670 -5.079 1.00 81.44 88 MET A C 1
ATOM 708 O O . MET A 1 88 ? 9.518 9.428 -4.888 1.00 81.44 88 MET A O 1
ATOM 712 N N . GLN A 1 89 ? 8.166 8.394 -6.328 1.00 72.62 89 GLN A N 1
ATOM 713 C CA . GLN A 1 89 ? 8.837 8.940 -7.516 1.00 72.62 89 GLN A CA 1
ATOM 714 C C . GLN A 1 89 ? 8.736 10.460 -7.616 1.00 72.62 89 GLN A C 1
ATOM 716 O O . GLN A 1 89 ? 9.680 11.088 -8.099 1.00 72.62 89 GLN A O 1
ATOM 721 N N . ARG A 1 90 ? 7.636 11.063 -7.143 1.00 60.47 90 ARG A N 1
ATOM 722 C CA . ARG A 1 90 ? 7.478 12.529 -7.137 1.00 60.47 90 ARG A CA 1
ATOM 723 C C . ARG A 1 90 ? 8.486 13.224 -6.217 1.00 60.47 90 ARG A C 1
ATOM 725 O O . ARG A 1 90 ? 8.755 14.404 -6.412 1.00 60.47 90 ARG A O 1
ATOM 732 N N . ARG A 1 91 ? 9.089 12.491 -5.273 1.00 58.09 91 ARG A N 1
ATOM 733 C CA . ARG A 1 91 ? 10.102 12.987 -4.330 1.00 58.09 91 ARG A CA 1
ATOM 734 C C . ARG A 1 91 ? 11.559 12.726 -4.733 1.00 58.09 91 ARG A C 1
ATOM 736 O O . ARG A 1 91 ? 12.454 13.055 -3.965 1.00 58.09 91 ARG A O 1
ATOM 743 N N . GLY A 1 92 ? 11.823 12.198 -5.935 1.00 51.75 92 GLY A N 1
ATOM 744 C CA . GLY A 1 92 ? 13.193 12.061 -6.455 1.00 51.75 92 GLY A CA 1
ATOM 745 C C . GLY A 1 92 ? 13.809 10.660 -6.363 1.00 51.75 92 GLY A C 1
ATOM 746 O O . GLY A 1 92 ? 15.009 10.514 -6.562 1.00 51.75 92 GLY A O 1
ATOM 747 N N . ALA A 1 93 ? 13.017 9.601 -6.160 1.00 52.69 93 ALA A N 1
ATOM 748 C CA . ALA A 1 93 ? 13.508 8.211 -6.106 1.00 52.69 93 ALA A CA 1
ATOM 749 C C . ALA A 1 93 ? 14.229 7.713 -7.381 1.00 52.69 93 ALA A C 1
ATOM 751 O O . ALA A 1 93 ? 14.997 6.751 -7.328 1.00 52.69 93 ALA A O 1
ATOM 752 N N . MET A 1 94 ? 14.026 8.380 -8.524 1.00 51.81 94 MET A N 1
ATOM 753 C CA . MET A 1 94 ? 14.819 8.145 -9.741 1.00 51.81 94 MET A CA 1
ATOM 754 C C . MET A 1 94 ? 16.309 8.462 -9.531 1.00 51.81 94 MET A C 1
ATOM 756 O O . MET A 1 94 ? 17.153 7.800 -10.131 1.00 51.81 94 MET A O 1
ATOM 760 N N . TYR A 1 95 ? 16.643 9.427 -8.663 1.00 50.94 95 TYR A N 1
ATOM 761 C CA . TYR A 1 95 ? 18.029 9.709 -8.290 1.00 50.94 95 TYR A CA 1
ATOM 762 C C . TYR A 1 95 ? 18.604 8.607 -7.405 1.00 50.94 95 TYR A C 1
ATOM 764 O O . TYR A 1 95 ? 19.707 8.164 -7.681 1.00 50.94 95 TYR A O 1
ATOM 772 N N . LEU A 1 96 ? 17.854 8.078 -6.435 1.00 53.00 96 LEU A N 1
ATOM 773 C CA . LEU A 1 96 ? 18.342 7.020 -5.539 1.00 53.00 96 LEU A CA 1
ATOM 774 C C . LEU A 1 96 ? 18.587 5.688 -6.256 1.00 53.00 96 LEU A C 1
ATOM 776 O O . LEU A 1 96 ? 19.627 5.077 -6.041 1.00 53.00 96 LEU A O 1
ATOM 780 N N . GLN A 1 97 ? 17.697 5.245 -7.155 1.00 53.47 97 GLN A N 1
ATOM 781 C CA . GLN A 1 97 ? 17.958 4.030 -7.947 1.00 53.47 97 GLN A CA 1
ATOM 782 C C . GLN A 1 97 ? 19.192 4.183 -8.849 1.00 53.47 97 GLN A C 1
ATOM 784 O O . GLN A 1 97 ? 19.932 3.220 -9.050 1.00 53.47 97 GLN A O 1
ATOM 789 N N . ARG A 1 98 ? 19.427 5.389 -9.382 1.00 54.81 98 ARG A N 1
ATOM 790 C CA . ARG A 1 98 ? 20.590 5.690 -10.222 1.00 54.81 98 ARG A CA 1
ATOM 791 C C . ARG A 1 98 ? 21.872 5.815 -9.397 1.00 54.81 98 ARG A C 1
ATOM 793 O O . ARG A 1 98 ? 22.864 5.195 -9.740 1.00 54.81 98 ARG A O 1
ATOM 800 N N . GLU A 1 99 ? 21.826 6.519 -8.274 1.00 52.91 99 GLU A N 1
ATOM 801 C CA . GLU A 1 99 ? 22.962 6.723 -7.374 1.00 52.91 99 GLU A CA 1
ATOM 802 C C . GLU A 1 99 ? 23.373 5.424 -6.662 1.00 52.91 99 GLU A C 1
ATOM 804 O O . GLU A 1 99 ? 24.563 5.159 -6.504 1.00 52.91 99 GLU A O 1
ATOM 809 N N . LEU A 1 100 ? 22.414 4.566 -6.293 1.00 56.06 100 LEU A N 1
ATOM 810 C CA . LEU A 1 100 ? 22.695 3.218 -5.786 1.00 56.06 100 LEU A CA 1
ATOM 811 C C . LEU A 1 100 ? 23.326 2.337 -6.867 1.00 56.06 100 LEU A C 1
ATOM 813 O O . LEU A 1 100 ? 24.297 1.639 -6.588 1.00 56.06 100 LEU A O 1
ATOM 817 N N . LYS A 1 101 ? 22.822 2.394 -8.107 1.00 55.00 101 LYS A N 1
ATOM 818 C CA . LYS A 1 101 ? 23.434 1.686 -9.240 1.00 55.00 101 LYS A CA 1
ATOM 819 C C . LYS A 1 101 ? 24.874 2.152 -9.480 1.00 55.00 101 LYS A C 1
ATOM 821 O O . LYS A 1 101 ? 25.747 1.313 -9.686 1.00 55.00 101 LYS A O 1
ATOM 826 N N . ASP A 1 102 ? 25.122 3.456 -9.403 1.00 52.62 102 ASP A N 1
ATOM 827 C CA . ASP A 1 102 ? 26.446 4.042 -9.620 1.00 52.62 102 ASP A CA 1
ATOM 828 C C . ASP A 1 102 ? 27.416 3.710 -8.467 1.00 52.62 102 ASP A C 1
ATOM 830 O O . ASP A 1 102 ? 28.581 3.408 -8.717 1.00 52.62 102 ASP A O 1
ATOM 834 N N . LYS A 1 103 ? 26.950 3.675 -7.208 1.00 49.78 103 LYS A N 1
ATOM 835 C CA . LYS A 1 103 ? 27.770 3.273 -6.046 1.00 49.78 103 LYS A CA 1
ATOM 836 C C . LYS A 1 103 ? 28.140 1.788 -6.046 1.00 49.78 103 LYS A C 1
ATOM 838 O O . LYS A 1 103 ? 29.245 1.454 -5.635 1.00 49.78 103 LYS A O 1
ATOM 843 N N . VAL A 1 104 ? 27.253 0.908 -6.513 1.00 55.12 104 VAL A N 1
ATOM 844 C CA . VAL A 1 104 ? 27.523 -0.540 -6.603 1.00 55.12 104 VAL A CA 1
ATOM 845 C C . VAL A 1 104 ? 28.416 -0.880 -7.800 1.00 55.12 104 VAL A C 1
ATOM 847 O O . VAL A 1 104 ? 29.207 -1.805 -7.708 1.00 55.12 104 VAL A O 1
ATOM 850 N N . ALA A 1 105 ? 28.359 -0.116 -8.897 1.00 56.50 105 ALA A N 1
ATOM 851 C CA . ALA A 1 105 ? 29.260 -0.294 -10.042 1.00 56.50 105 ALA A CA 1
ATOM 852 C C . ALA A 1 105 ? 30.721 0.131 -9.769 1.00 56.50 105 ALA A C 1
ATOM 854 O O . ALA A 1 105 ? 31.598 -0.152 -10.582 1.00 56.50 105 ALA A O 1
ATOM 855 N N . MET A 1 106 ? 30.974 0.835 -8.660 1.00 52.88 106 MET A N 1
ATOM 856 C CA . MET A 1 106 ? 32.309 1.261 -8.220 1.00 52.88 106 MET A CA 1
ATOM 857 C C . MET A 1 106 ? 32.954 0.318 -7.183 1.00 52.88 106 MET A C 1
ATOM 859 O O . MET A 1 106 ? 34.064 0.608 -6.734 1.00 52.88 106 MET A O 1
ATOM 863 N N . MET A 1 107 ? 32.287 -0.782 -6.806 1.00 42.19 107 MET A N 1
ATOM 864 C CA . MET A 1 107 ? 32.868 -1.899 -6.038 1.00 42.19 107 MET A CA 1
ATOM 865 C C . MET A 1 107 ? 33.154 -3.084 -6.956 1.00 42.19 107 MET A C 1
ATOM 867 O O . MET A 1 107 ? 34.184 -3.750 -6.716 1.00 42.19 107 MET A O 1
#